Protein AF-A0A093UL52-F1 (afdb_monomer_lite)

Structure (mmCIF, N/CA/C/O backbone):
data_AF-A0A093UL52-F1
#
_entry.id   AF-A0A093UL52-F1
#
loop_
_atom_site.group_PDB
_atom_site.id
_atom_site.type_symbol
_atom_site.label_atom_id
_atom_site.la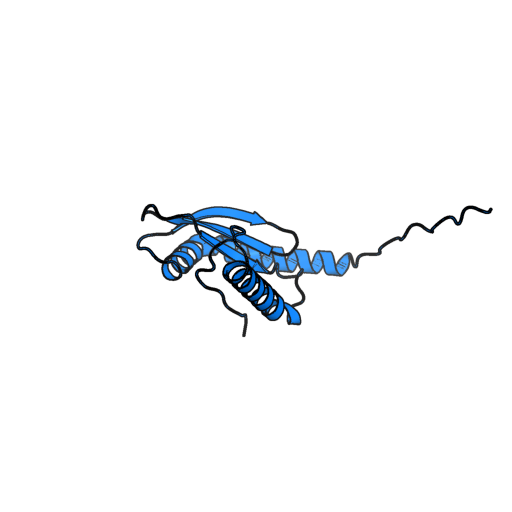bel_alt_id
_atom_site.label_comp_id
_atom_site.label_asym_id
_atom_site.label_entity_id
_atom_site.label_seq_id
_atom_site.pdbx_PDB_ins_code
_atom_site.Cartn_x
_atom_site.Cartn_y
_atom_site.Cartn_z
_atom_site.occupancy
_atom_site.B_iso_or_equiv
_atom_site.auth_seq_id
_atom_site.auth_comp_id
_atom_site.auth_asym_id
_atom_site.auth_atom_id
_atom_site.pdbx_PDB_model_num
ATOM 1 N N . MET A 1 1 ? 43.051 -23.583 21.178 1.00 48.03 1 MET A N 1
ATOM 2 C CA . MET A 1 1 ? 41.970 -23.791 20.191 1.00 48.03 1 MET A CA 1
ATOM 3 C C . MET A 1 1 ? 42.095 -22.709 19.131 1.00 48.03 1 MET A C 1
ATOM 5 O O . MET A 1 1 ? 42.223 -21.552 19.509 1.00 48.03 1 MET A O 1
ATOM 9 N N . ALA A 1 2 ? 42.160 -23.066 17.847 1.00 56.59 2 ALA A N 1
ATOM 10 C CA . ALA A 1 2 ? 42.297 -22.084 16.772 1.00 56.59 2 ALA A CA 1
ATOM 11 C C . ALA A 1 2 ? 40.951 -21.386 16.530 1.00 56.59 2 ALA A C 1
ATOM 13 O O . ALA A 1 2 ? 39.928 -22.044 16.350 1.00 56.59 2 ALA A O 1
ATOM 14 N N . GLN A 1 3 ? 40.957 -20.056 16.562 1.00 56.75 3 GLN A N 1
ATOM 15 C CA . GLN A 1 3 ? 39.783 -19.220 16.341 1.00 56.75 3 GLN A CA 1
ATOM 16 C C . GLN A 1 3 ? 39.401 -19.310 14.855 1.00 56.75 3 GLN A C 1
ATOM 18 O O . GLN A 1 3 ? 40.139 -18.836 13.991 1.00 56.75 3 GLN A O 1
ATOM 23 N N . GLN A 1 4 ? 38.281 -19.969 14.540 1.00 61.84 4 GLN A N 1
ATOM 24 C CA . GLN A 1 4 ? 37.741 -19.995 13.180 1.00 61.84 4 GLN A CA 1
ATOM 25 C C . GLN A 1 4 ? 37.358 -18.568 12.778 1.00 61.84 4 GLN A C 1
ATOM 27 O O . GLN A 1 4 ? 36.406 -17.990 13.299 1.00 61.84 4 GLN A O 1
ATOM 32 N N . LYS A 1 5 ? 38.127 -17.989 11.854 1.00 66.69 5 LYS A N 1
ATOM 33 C CA . LYS A 1 5 ? 37.812 -16.710 11.221 1.00 66.69 5 LYS A CA 1
ATOM 34 C C . LYS A 1 5 ? 36.653 -16.950 10.258 1.00 66.69 5 LYS A C 1
ATOM 36 O O . LYS A 1 5 ? 36.857 -17.491 9.175 1.00 66.69 5 LYS A O 1
ATOM 41 N N . THR A 1 6 ? 35.441 -16.590 10.664 1.00 66.50 6 THR A N 1
ATOM 42 C CA . THR A 1 6 ? 34.293 -16.565 9.757 1.00 66.50 6 THR A CA 1
ATOM 43 C C . THR A 1 6 ? 34.610 -15.597 8.617 1.00 66.50 6 THR A C 1
ATOM 45 O O . THR A 1 6 ? 34.999 -14.447 8.836 1.00 66.50 6 THR A O 1
ATOM 48 N N . SER A 1 7 ? 34.530 -16.074 7.375 1.00 69.81 7 SER A N 1
ATOM 49 C CA . SER A 1 7 ? 34.643 -15.202 6.208 1.00 69.81 7 SER A CA 1
ATOM 50 C C . SER A 1 7 ? 33.515 -14.174 6.252 1.00 69.81 7 SER A C 1
ATOM 52 O O . SER A 1 7 ? 32.369 -14.535 6.523 1.00 69.81 7 SER A O 1
ATOM 54 N N . SER A 1 8 ? 33.822 -12.908 5.964 1.00 70.62 8 SER A N 1
ATOM 55 C CA . SER A 1 8 ? 32.797 -11.887 5.732 1.00 70.62 8 SER A CA 1
ATOM 56 C C . SER A 1 8 ? 31.847 -12.391 4.643 1.00 70.62 8 SER A C 1
ATOM 58 O O . SER A 1 8 ? 32.275 -12.641 3.516 1.00 70.62 8 SER A O 1
ATOM 60 N N . LEU A 1 9 ? 30.572 -12.579 4.991 1.00 67.06 9 LEU A N 1
ATOM 61 C CA . LEU A 1 9 ? 29.515 -12.819 4.016 1.00 67.06 9 LEU A CA 1
ATOM 62 C C . LEU A 1 9 ? 29.357 -11.541 3.188 1.00 67.06 9 LEU A C 1
ATOM 64 O O . LEU A 1 9 ? 28.680 -10.601 3.604 1.00 67.06 9 LEU A O 1
ATOM 68 N N . LYS A 1 10 ? 30.010 -11.486 2.025 1.00 70.31 10 LYS A N 1
ATOM 69 C CA . LYS A 1 10 ? 29.660 -10.514 0.992 1.00 70.31 10 LYS A CA 1
ATOM 70 C C . LYS A 1 10 ? 28.355 -10.978 0.361 1.00 70.31 10 LYS A C 1
ATOM 72 O O . LYS A 1 10 ? 28.337 -11.961 -0.373 1.00 70.31 10 LYS A O 1
ATOM 77 N N . THR A 1 11 ? 27.271 -10.286 0.687 1.00 67.12 11 THR A N 1
ATOM 78 C CA . THR A 1 11 ? 26.020 -10.423 -0.059 1.00 67.12 11 THR A CA 1
ATOM 79 C C . THR A 1 11 ? 26.166 -9.573 -1.311 1.00 67.12 11 THR A C 1
ATOM 81 O O . THR A 1 11 ? 26.404 -8.372 -1.206 1.00 67.12 11 THR A O 1
ATOM 84 N N . TYR A 1 12 ? 26.101 -10.206 -2.478 1.00 75.31 12 TYR A N 1
ATOM 85 C CA . TYR A 1 12 ? 26.050 -9.506 -3.755 1.00 75.31 12 TYR A CA 1
ATOM 86 C C . TYR A 1 12 ? 24.581 -9.283 -4.078 1.00 75.31 12 TYR A C 1
ATOM 88 O O . TYR A 1 12 ? 23.838 -10.247 -4.261 1.00 75.31 12 TYR A O 1
ATOM 96 N N . PHE A 1 13 ? 24.161 -8.023 -4.064 1.00 78.94 13 PHE A N 1
ATOM 97 C CA . PHE A 1 13 ? 22.853 -7.651 -4.574 1.00 78.94 13 PHE A CA 1
ATOM 98 C C . PHE A 1 13 ? 22.919 -7.593 -6.095 1.00 78.94 13 PHE A C 1
ATOM 100 O O . PHE A 1 13 ? 23.954 -7.253 -6.671 1.00 78.94 13 PHE A O 1
ATOM 107 N N . ASP A 1 14 ? 21.813 -7.949 -6.736 1.00 88.62 14 ASP A N 1
ATOM 108 C CA . ASP A 1 14 ? 21.639 -7.667 -8.151 1.00 88.62 14 ASP A CA 1
ATOM 109 C C . ASP A 1 14 ? 21.304 -6.178 -8.294 1.00 88.62 14 ASP A C 1
ATOM 111 O O . ASP A 1 14 ? 20.147 -5.771 -8.210 1.00 88.62 14 ASP A O 1
ATOM 115 N N . GLU A 1 15 ? 22.343 -5.352 -8.424 1.00 89.94 15 GLU A N 1
ATOM 116 C CA . GLU A 1 15 ? 22.212 -3.893 -8.531 1.00 89.94 15 GLU A CA 1
ATOM 117 C C . GLU A 1 15 ? 21.419 -3.476 -9.781 1.00 89.94 15 GLU A C 1
ATOM 119 O O . GLU A 1 15 ? 20.751 -2.438 -9.778 1.00 89.94 15 GLU A O 1
ATOM 124 N N . ILE A 1 16 ? 21.466 -4.288 -10.847 1.00 91.88 16 ILE A N 1
ATOM 125 C CA . ILE A 1 16 ? 20.692 -4.042 -12.066 1.00 91.88 16 ILE A CA 1
ATOM 126 C C . ILE A 1 16 ? 19.214 -4.239 -11.757 1.00 91.88 16 ILE A C 1
ATOM 128 O O . ILE A 1 16 ? 18.408 -3.365 -12.077 1.00 91.88 16 ILE A O 1
ATOM 132 N N . GLU A 1 17 ? 18.856 -5.346 -11.106 1.00 90.44 17 GLU A N 1
ATOM 133 C CA . GLU A 1 17 ? 17.458 -5.582 -10.767 1.00 90.44 17 GLU A CA 1
ATOM 134 C C . GLU A 1 17 ? 16.931 -4.616 -9.700 1.00 90.44 17 GLU A C 1
ATOM 136 O O . GLU A 1 17 ? 15.794 -4.154 -9.776 1.00 90.44 17 GLU A O 1
ATOM 141 N N . GLU A 1 18 ? 17.763 -4.216 -8.741 1.00 90.00 18 GLU A N 1
ATOM 142 C CA . GLU A 1 18 ? 17.386 -3.167 -7.793 1.00 90.00 18 GLU A CA 1
ATOM 143 C C . GLU A 1 18 ? 17.080 -1.842 -8.509 1.00 90.00 18 GLU A C 1
ATOM 145 O O . GLU A 1 18 ? 16.063 -1.204 -8.221 1.00 90.00 18 GLU A O 1
ATOM 150 N N . THR A 1 19 ? 17.914 -1.461 -9.481 1.00 94.31 19 THR A N 1
ATOM 151 C CA . THR A 1 19 ? 17.714 -0.243 -10.280 1.00 94.31 19 THR A CA 1
ATOM 152 C C . THR A 1 19 ? 16.432 -0.322 -11.109 1.00 94.31 19 THR A C 1
ATOM 154 O O . THR A 1 19 ? 15.631 0.616 -11.090 1.00 94.31 19 THR A O 1
ATOM 157 N N . ASN A 1 20 ? 16.195 -1.449 -11.787 1.00 93.75 20 ASN A N 1
ATOM 158 C CA . ASN A 1 20 ? 14.971 -1.677 -12.558 1.00 93.75 20 ASN A CA 1
ATOM 159 C C . ASN A 1 20 ? 13.725 -1.585 -11.668 1.00 93.75 20 ASN A C 1
ATOM 161 O O . ASN A 1 20 ? 12.745 -0.924 -12.028 1.00 93.75 20 ASN A O 1
ATOM 165 N N . GLY A 1 21 ? 13.774 -2.209 -10.489 1.00 93.44 21 GLY A N 1
ATOM 166 C CA . GLY A 1 21 ? 12.685 -2.180 -9.522 1.00 93.44 21 GLY A CA 1
ATOM 167 C C . GLY A 1 21 ? 12.388 -0.768 -9.015 1.00 93.44 21 GLY A C 1
ATOM 168 O O . GLY A 1 21 ? 11.223 -0.364 -8.918 1.00 93.44 21 GLY A O 1
ATOM 169 N N . ASP A 1 22 ? 13.428 0.026 -8.752 1.00 94.25 22 ASP A N 1
ATOM 170 C CA . ASP A 1 22 ? 13.270 1.418 -8.336 1.00 94.25 22 ASP A CA 1
ATOM 171 C C . ASP A 1 22 ? 12.680 2.290 -9.454 1.00 94.25 22 ASP A C 1
ATOM 173 O O . ASP A 1 22 ? 11.895 3.200 -9.168 1.00 94.25 22 ASP A O 1
ATOM 177 N N . ASP A 1 23 ? 12.993 2.015 -10.718 1.00 96.31 23 ASP A N 1
ATOM 178 C CA . ASP A 1 23 ? 12.432 2.739 -11.859 1.00 96.31 23 ASP A CA 1
ATOM 179 C C . ASP A 1 23 ? 10.965 2.359 -12.131 1.00 96.31 23 ASP A C 1
ATOM 181 O O . ASP A 1 23 ? 10.136 3.259 -12.319 1.00 96.31 23 ASP A O 1
ATOM 185 N N . GLU A 1 24 ? 10.594 1.072 -12.032 1.00 95.19 24 GLU A N 1
ATOM 186 C CA . GLU A 1 24 ? 9.185 0.630 -12.035 1.00 95.19 24 GLU A CA 1
ATOM 187 C C . GLU A 1 24 ? 8.409 1.336 -10.916 1.00 95.19 24 GLU A C 1
ATOM 189 O O . GLU A 1 24 ? 7.334 1.908 -11.130 1.00 95.19 24 GLU A O 1
ATOM 194 N N . CYS A 1 25 ? 8.986 1.344 -9.714 1.00 94.62 25 CYS A N 1
ATOM 195 C CA . CYS A 1 25 ? 8.417 1.996 -8.551 1.00 94.62 25 CYS A CA 1
ATOM 196 C C . CYS A 1 25 ? 8.193 3.498 -8.784 1.00 94.62 25 CYS A C 1
ATOM 198 O O . CYS A 1 25 ? 7.113 4.009 -8.479 1.00 94.62 25 CYS A O 1
ATOM 200 N N . LYS A 1 26 ? 9.194 4.230 -9.292 1.00 95.94 26 LYS A N 1
ATOM 201 C CA . LYS A 1 26 ? 9.078 5.674 -9.570 1.00 95.94 26 LYS A CA 1
ATOM 202 C C . LYS A 1 26 ? 7.985 5.951 -10.600 1.00 95.94 26 LYS A C 1
ATOM 204 O O . LYS A 1 26 ? 7.159 6.836 -10.381 1.00 95.94 26 LYS A O 1
ATOM 209 N N . ALA A 1 27 ? 7.950 5.182 -11.689 1.00 96.19 27 ALA A N 1
ATOM 210 C CA . ALA A 1 27 ? 6.944 5.337 -12.735 1.00 96.19 27 ALA A CA 1
ATOM 211 C C . ALA A 1 27 ? 5.522 5.113 -12.197 1.00 96.19 27 ALA A C 1
ATOM 213 O O . ALA A 1 27 ? 4.611 5.880 -12.513 1.00 96.19 27 ALA A O 1
ATOM 214 N N . TRP A 1 28 ? 5.335 4.097 -11.351 1.00 95.06 28 TRP A N 1
ATOM 215 C CA . TRP A 1 28 ? 4.054 3.837 -10.700 1.00 95.06 28 TRP A CA 1
ATOM 216 C C . TRP A 1 28 ? 3.672 4.939 -9.705 1.00 95.06 28 TRP A C 1
ATOM 218 O O . TRP A 1 28 ? 2.530 5.403 -9.720 1.00 95.06 28 TRP A O 1
ATOM 228 N N . LEU A 1 29 ? 4.625 5.405 -8.884 1.00 95.75 29 LEU A N 1
ATOM 229 C CA . LEU A 1 29 ? 4.392 6.486 -7.926 1.00 95.75 29 LEU A CA 1
ATOM 230 C C . LEU A 1 29 ? 3.918 7.754 -8.636 1.00 95.75 29 LEU A C 1
ATOM 232 O O . LEU A 1 29 ? 2.888 8.295 -8.249 1.00 95.75 29 LEU A O 1
ATOM 236 N N . ASN A 1 30 ? 4.595 8.183 -9.702 1.00 96.06 30 ASN A N 1
ATOM 237 C CA . ASN A 1 30 ? 4.198 9.380 -10.449 1.00 96.06 30 ASN A CA 1
ATOM 238 C C . ASN A 1 30 ? 2.717 9.333 -10.859 1.00 96.06 30 ASN A C 1
ATOM 240 O O . ASN A 1 30 ? 1.983 10.279 -10.594 1.00 96.06 30 ASN A O 1
ATOM 244 N N . ARG A 1 31 ? 2.247 8.190 -11.377 1.00 95.69 31 ARG A N 1
ATOM 245 C CA . ARG A 1 31 ? 0.838 8.013 -11.763 1.00 95.69 31 ARG A CA 1
ATOM 246 C C . ARG A 1 31 ? -0.112 8.125 -10.574 1.00 95.69 31 ARG A C 1
ATOM 248 O O . ARG A 1 31 ? -1.104 8.835 -10.652 1.00 95.69 31 ARG A O 1
ATOM 255 N N . ILE A 1 32 ? 0.162 7.435 -9.466 1.00 95.00 32 ILE A N 1
ATOM 256 C CA . ILE A 1 32 ? -0.763 7.456 -8.321 1.00 95.00 32 ILE A CA 1
ATOM 257 C C . ILE A 1 32 ? -0.747 8.800 -7.576 1.00 95.00 32 ILE A C 1
ATOM 259 O O . ILE A 1 32 ? -1.744 9.181 -6.965 1.00 95.00 32 ILE A O 1
ATOM 263 N N . PHE A 1 33 ? 0.363 9.541 -7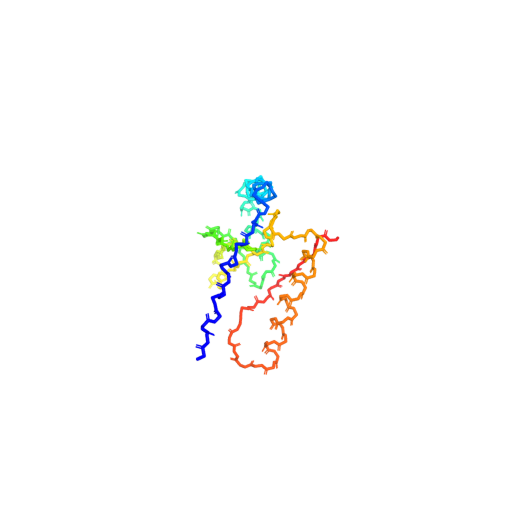.641 1.00 95.94 33 PHE A N 1
ATOM 264 C CA . PHE A 1 33 ? 0.465 10.889 -7.088 1.00 95.94 33 PHE A CA 1
ATOM 265 C C . PHE A 1 33 ? -0.452 11.883 -7.820 1.00 95.94 33 PHE A C 1
ATOM 267 O O . PHE A 1 33 ? -1.001 12.769 -7.158 1.00 95.94 33 PHE A O 1
ATOM 274 N N . ASP A 1 34 ? -0.674 11.697 -9.124 1.00 96.38 34 ASP A N 1
ATOM 275 C CA . ASP A 1 34 ? -1.640 12.478 -9.908 1.00 96.38 34 ASP A CA 1
ATOM 276 C C . ASP A 1 34 ? -3.096 12.113 -9.561 1.00 96.38 34 ASP A C 1
ATOM 278 O O . ASP A 1 34 ? -3.989 12.954 -9.623 1.00 96.38 34 ASP A O 1
ATOM 282 N N . LEU A 1 35 ? -3.332 10.884 -9.087 1.00 95.62 35 LEU A N 1
ATOM 283 C CA . LEU A 1 35 ? -4.657 10.356 -8.741 1.00 95.62 35 LEU A CA 1
ATOM 284 C C . LEU A 1 35 ? -5.051 10.564 -7.268 1.00 95.62 35 LEU A C 1
ATOM 286 O O . LEU A 1 35 ? -6.010 9.961 -6.795 1.00 95.62 35 LEU A O 1
ATOM 290 N N . LYS A 1 36 ? -4.350 11.404 -6.493 1.00 94.62 36 LYS A N 1
ATOM 291 C CA . LYS A 1 36 ? -4.603 11.552 -5.040 1.00 94.62 36 LYS A CA 1
ATOM 292 C C . LYS A 1 36 ? -6.037 11.918 -4.672 1.00 94.62 36 LYS A C 1
ATOM 294 O O . LYS A 1 36 ? -6.515 11.467 -3.636 1.00 94.62 36 LYS A O 1
ATOM 299 N N . VAL A 1 37 ? -6.688 12.770 -5.462 1.00 93.31 37 VAL A N 1
ATOM 300 C CA . VAL A 1 37 ? -8.073 13.197 -5.200 1.00 93.31 37 VAL A CA 1
ATOM 301 C C . VAL A 1 37 ? -9.028 12.029 -5.427 1.00 93.31 37 VAL A C 1
ATOM 303 O O . VAL A 1 37 ? -9.870 11.741 -4.582 1.00 93.31 37 VAL A O 1
ATOM 306 N N . GLU A 1 38 ? -8.842 11.300 -6.525 1.00 95.50 38 GLU A N 1
ATOM 307 C CA . GLU A 1 38 ? -9.603 10.083 -6.815 1.00 95.50 38 GLU A CA 1
ATOM 308 C C . GLU A 1 38 ? -9.361 9.009 -5.753 1.00 95.50 38 GLU A C 1
ATOM 310 O O . GLU A 1 38 ? -10.302 8.366 -5.297 1.00 95.50 38 GLU A O 1
ATOM 315 N N . LEU A 1 39 ? -8.117 8.871 -5.293 1.00 95.75 39 LEU A N 1
ATOM 316 C CA . LEU A 1 39 ? -7.743 7.960 -4.221 1.00 95.75 39 LEU A CA 1
ATOM 317 C C . LEU A 1 39 ? -8.418 8.343 -2.898 1.00 95.75 39 LEU A C 1
ATOM 319 O O . LEU A 1 39 ? -8.902 7.466 -2.191 1.00 95.75 39 LEU A O 1
ATOM 323 N N . ALA A 1 40 ? -8.504 9.636 -2.580 1.00 95.62 40 ALA A N 1
ATOM 324 C CA . ALA A 1 40 ? -9.199 10.117 -1.390 1.00 95.62 40 ALA A CA 1
ATOM 325 C C . ALA A 1 40 ? -10.697 9.776 -1.435 1.00 95.62 40 ALA A C 1
ATOM 327 O O . ALA A 1 40 ? -11.236 9.256 -0.457 1.00 95.62 40 ALA A O 1
ATOM 328 N N . ASN A 1 41 ? -11.340 9.992 -2.588 1.00 94.44 41 ASN A N 1
ATOM 329 C CA . ASN A 1 41 ? -12.736 9.617 -2.817 1.00 94.44 41 ASN A CA 1
ATOM 330 C C . ASN A 1 41 ? -12.922 8.101 -2.713 1.00 94.44 41 ASN A C 1
ATOM 332 O O . ASN A 1 41 ? -13.817 7.632 -2.016 1.00 94.44 41 ASN A O 1
ATOM 336 N N . PHE A 1 42 ? -12.042 7.323 -3.344 1.00 95.38 42 PHE A N 1
ATOM 337 C CA . PHE A 1 42 ? -12.067 5.868 -3.265 1.00 95.38 42 PHE A CA 1
ATOM 338 C C . PHE A 1 42 ? -11.985 5.387 -1.814 1.00 95.38 42 PHE A C 1
ATOM 340 O O . PHE A 1 42 ? -12.820 4.592 -1.389 1.00 95.38 42 PHE A O 1
ATOM 347 N N . VAL A 1 43 ? -11.037 5.899 -1.024 1.00 96.25 43 VAL A N 1
ATOM 348 C CA . VAL A 1 43 ? -10.904 5.525 0.392 1.00 96.25 43 VAL A CA 1
ATOM 349 C C . VAL A 1 43 ? -12.142 5.936 1.193 1.00 96.25 43 VAL A C 1
ATOM 351 O O . VAL A 1 43 ? -12.607 5.134 2.002 1.00 96.25 43 VAL A O 1
ATOM 354 N N . ALA A 1 44 ? -12.718 7.117 0.935 1.00 94.94 44 ALA A N 1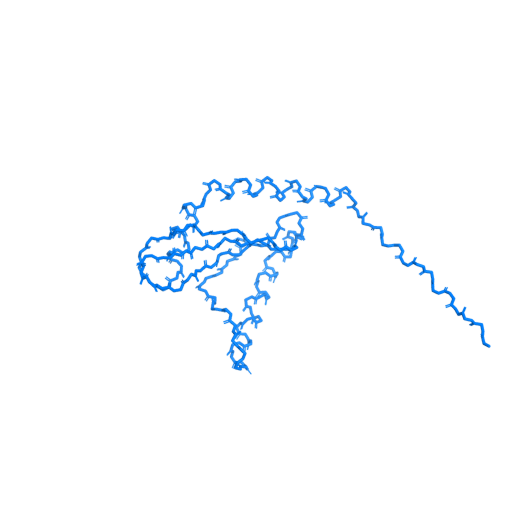
ATOM 355 C CA . ALA A 1 44 ? -13.961 7.555 1.572 1.00 94.94 44 ALA A CA 1
ATOM 356 C C . ALA A 1 44 ? -15.106 6.552 1.334 1.00 94.94 44 ALA A C 1
ATOM 358 O O . ALA A 1 44 ? -15.756 6.141 2.287 1.00 94.94 44 ALA A O 1
ATOM 359 N N . THR A 1 45 ? -15.279 6.051 0.101 1.00 94.38 45 THR A N 1
ATOM 360 C CA . THR A 1 45 ? -16.335 5.059 -0.212 1.00 94.38 45 THR A CA 1
ATOM 361 C C . THR A 1 45 ? -16.157 3.695 0.460 1.00 94.38 45 THR A C 1
ATOM 363 O O . THR A 1 45 ? -17.088 2.893 0.484 1.00 94.38 45 THR A O 1
ATOM 366 N N . ARG A 1 46 ? -14.954 3.386 0.958 1.00 94.44 46 ARG A N 1
ATOM 367 C CA . ARG A 1 46 ? -14.615 2.073 1.527 1.00 94.44 46 ARG A CA 1
ATOM 368 C C . ARG A 1 46 ? -14.641 2.045 3.049 1.00 94.44 46 ARG A C 1
ATOM 370 O O . ARG A 1 46 ? -14.571 0.957 3.617 1.00 94.44 46 ARG A O 1
ATOM 377 N N . ARG A 1 47 ? -14.697 3.201 3.710 1.00 93.00 47 ARG A N 1
ATOM 378 C CA . ARG A 1 47 ? -14.795 3.300 5.171 1.00 93.00 47 ARG A CA 1
ATOM 379 C C . ARG A 1 47 ? -16.238 3.541 5.611 1.00 93.00 47 ARG A C 1
ATOM 381 O O . ARG A 1 47 ? -17.073 3.977 4.833 1.00 93.00 47 ARG A O 1
ATOM 388 N N . GLU A 1 48 ? -16.512 3.265 6.881 1.00 89.12 48 GLU A N 1
ATOM 389 C CA . GLU A 1 48 ? -17.757 3.691 7.529 1.00 89.12 48 GLU A CA 1
ATOM 390 C C . GLU A 1 48 ? -17.681 5.193 7.815 1.00 89.12 48 GLU A C 1
ATOM 392 O O . GLU A 1 48 ? -16.717 5.638 8.442 1.00 89.12 48 GLU A O 1
ATOM 397 N N . GLY A 1 49 ? -18.687 5.952 7.391 1.00 86.62 49 GLY A N 1
ATOM 398 C CA . GLY A 1 49 ? -18.736 7.405 7.539 1.00 86.62 49 GLY A CA 1
ATOM 399 C C . GLY A 1 49 ? -19.277 8.072 6.280 1.00 86.62 49 GLY A C 1
ATOM 400 O O . GLY A 1 49 ? -19.498 7.414 5.264 1.00 86.62 49 GLY A O 1
ATOM 401 N N . GLU A 1 50 ? -19.496 9.376 6.362 1.00 83.12 50 GLU A N 1
ATOM 402 C CA . GLU A 1 50 ? -19.855 10.207 5.213 1.00 83.12 50 GLU A CA 1
ATOM 403 C C . GLU A 1 50 ? -18.702 11.167 4.901 1.00 83.12 50 GLU A C 1
ATOM 405 O O . GLU A 1 50 ? -17.697 11.200 5.608 1.00 83.12 50 GLU A O 1
ATOM 410 N N . GLY A 1 51 ? -18.828 11.944 3.829 1.00 84.19 51 GLY A N 1
ATOM 411 C CA . GLY A 1 51 ? -17.941 13.079 3.615 1.00 84.19 51 GLY A CA 1
ATOM 412 C C . GLY A 1 51 ? -16.731 12.847 2.706 1.00 84.19 51 GLY A C 1
ATOM 413 O O . GLY A 1 51 ? -16.556 11.796 2.083 1.00 84.19 51 GLY A O 1
ATOM 414 N N . SER A 1 52 ? -15.941 13.906 2.544 1.00 89.69 52 SER A N 1
ATOM 415 C CA . SER A 1 52 ? -14.889 14.015 1.536 1.00 89.69 52 SER A CA 1
ATOM 416 C C . SER A 1 52 ? -13.498 13.747 2.112 1.00 89.69 52 SER A C 1
ATOM 418 O O . SER A 1 52 ? -13.099 14.269 3.154 1.00 89.69 52 SER A O 1
ATOM 420 N N . GLY A 1 53 ? -12.731 12.911 1.410 1.00 93.19 53 GLY A N 1
ATOM 421 C CA . GLY A 1 53 ? -11.352 12.618 1.780 1.00 93.19 53 GLY A CA 1
ATOM 422 C C . GLY A 1 53 ? -10.404 13.751 1.384 1.00 93.19 53 GLY A C 1
ATOM 423 O O . GLY A 1 53 ? -10.421 14.227 0.249 1.00 93.19 53 GLY A O 1
ATOM 424 N N . LYS A 1 54 ? -9.497 14.128 2.286 1.00 94.62 54 LYS A N 1
ATOM 425 C CA . LYS A 1 54 ? -8.393 15.058 2.020 1.00 94.62 54 LYS A CA 1
ATOM 426 C C . LYS A 1 54 ? -7.055 14.351 2.173 1.00 94.62 54 LYS A C 1
ATOM 428 O O . LYS A 1 54 ? -6.795 13.706 3.183 1.00 94.62 54 LYS A O 1
ATOM 433 N N . TYR A 1 55 ? -6.175 14.507 1.186 1.00 96.62 55 TYR A N 1
ATOM 434 C CA . TYR A 1 55 ? -4.811 13.982 1.258 1.00 96.62 55 TYR A CA 1
ATOM 435 C C . TYR A 1 55 ? -4.014 14.651 2.386 1.00 96.62 55 TYR A C 1
ATOM 437 O O . TYR A 1 55 ? -3.908 15.877 2.437 1.00 96.62 55 TYR A O 1
ATOM 445 N N . ILE A 1 56 ? -3.420 13.829 3.254 1.00 97.44 56 ILE A N 1
ATOM 446 C CA . ILE A 1 56 ? -2.602 14.266 4.391 1.00 97.44 56 ILE A CA 1
ATOM 447 C C . ILE A 1 56 ? -1.124 13.984 4.157 1.00 97.44 56 ILE A C 1
ATOM 449 O O . ILE A 1 56 ? -0.280 14.828 4.452 1.00 97.44 56 ILE A O 1
ATOM 453 N N . GLY A 1 57 ? -0.780 12.808 3.635 1.00 96.56 57 GLY A N 1
ATOM 454 C CA . GLY A 1 57 ? 0.625 12.453 3.505 1.00 96.56 57 GLY A CA 1
ATOM 455 C C . GLY A 1 57 ? 0.890 11.114 2.844 1.00 96.56 57 GLY A C 1
ATOM 456 O O . GLY A 1 57 ? -0.010 10.307 2.616 1.00 96.56 57 GLY A O 1
ATOM 457 N N . PHE A 1 58 ? 2.168 10.899 2.561 1.00 97.31 58 PHE A N 1
ATOM 458 C CA . PHE A 1 58 ? 2.699 9.696 1.943 1.00 97.31 58 PHE A CA 1
ATOM 459 C C . PHE A 1 58 ? 3.681 9.023 2.899 1.00 97.31 58 PHE A C 1
ATOM 461 O O . PHE A 1 58 ? 4.515 9.685 3.516 1.00 97.31 58 PHE A O 1
ATOM 468 N N . LEU A 1 59 ? 3.579 7.704 3.009 1.00 96.25 59 LEU A N 1
ATOM 469 C CA . LEU A 1 59 ? 4.432 6.863 3.834 1.00 96.25 59 LEU A CA 1
ATOM 470 C C . LEU A 1 59 ? 5.138 5.859 2.923 1.00 96.25 59 LEU A C 1
ATOM 472 O O . LEU A 1 59 ? 4.489 5.104 2.197 1.00 96.25 59 LEU A O 1
ATOM 476 N N . LYS A 1 60 ? 6.470 5.836 2.977 1.00 93.88 60 LYS A N 1
ATOM 477 C CA . LYS A 1 60 ? 7.307 4.910 2.210 1.00 93.88 60 LYS A CA 1
ATOM 478 C C . LYS A 1 60 ? 8.021 3.951 3.149 1.00 93.88 60 LYS A C 1
ATOM 480 O O . LYS A 1 60 ? 8.841 4.375 3.956 1.00 93.88 60 LYS A O 1
ATOM 485 N N . GLY A 1 61 ? 7.714 2.665 3.015 1.00 91.56 61 GLY A N 1
ATOM 486 C CA . GLY A 1 61 ? 8.492 1.577 3.599 1.00 91.56 61 GLY A CA 1
ATOM 487 C C . GLY A 1 61 ? 9.343 0.867 2.547 1.00 91.56 61 GLY A C 1
ATOM 488 O O . GLY A 1 61 ? 9.327 1.224 1.368 1.00 91.56 61 GLY A O 1
ATOM 489 N N . SER A 1 62 ? 10.054 -0.180 2.968 1.00 89.25 62 SER A N 1
ATOM 490 C CA . SER A 1 62 ? 10.906 -0.972 2.069 1.00 89.25 62 SER A CA 1
ATOM 491 C C . SER A 1 62 ? 10.101 -1.724 1.005 1.00 89.25 62 SER A C 1
ATOM 493 O O . SER A 1 62 ? 10.492 -1.751 -0.155 1.00 89.25 62 SER A O 1
ATOM 495 N N . PHE A 1 63 ? 8.948 -2.285 1.389 1.00 90.81 63 PHE A N 1
ATOM 496 C CA . PHE A 1 63 ? 8.126 -3.146 0.524 1.00 90.81 63 PHE A CA 1
ATOM 497 C C . PHE A 1 63 ? 6.695 -2.650 0.326 1.00 90.81 63 PHE A C 1
ATOM 499 O O . PHE A 1 63 ? 5.919 -3.318 -0.347 1.00 90.81 63 PHE A O 1
ATOM 506 N N . ASN A 1 64 ? 6.319 -1.520 0.929 1.00 93.69 64 ASN A N 1
ATOM 507 C CA . ASN A 1 64 ? 4.960 -0.994 0.847 1.00 93.69 64 ASN A CA 1
ATOM 508 C C . ASN A 1 64 ? 4.958 0.536 0.792 1.00 93.69 64 ASN A C 1
ATOM 510 O O . ASN A 1 64 ? 5.811 1.192 1.396 1.00 93.69 64 ASN A O 1
ATOM 514 N N . PHE A 1 65 ? 3.933 1.083 0.147 1.00 94.38 65 PHE A N 1
ATOM 515 C CA . PHE A 1 65 ? 3.569 2.494 0.190 1.00 94.38 65 PHE A CA 1
ATOM 516 C C . PHE A 1 65 ? 2.250 2.683 0.901 1.00 94.38 65 PHE A C 1
ATOM 518 O O . PHE A 1 65 ? 1.408 1.785 0.905 1.00 94.38 65 PHE A O 1
ATOM 525 N N . SER A 1 66 ? 2.038 3.856 1.484 1.00 97.06 66 SER A N 1
ATOM 526 C CA . SER A 1 66 ? 0.715 4.233 1.960 1.00 97.06 66 SER A CA 1
ATOM 527 C C . SER A 1 66 ? 0.414 5.704 1.727 1.00 97.06 66 SER A C 1
ATOM 529 O O . SER A 1 66 ? 1.293 6.556 1.837 1.00 97.06 66 SER A O 1
ATOM 531 N N . PHE A 1 67 ? -0.848 5.988 1.431 1.00 97.75 67 PHE A N 1
ATOM 532 C CA . PHE A 1 67 ? -1.394 7.337 1.342 1.00 97.75 67 PHE A CA 1
ATOM 533 C C . PHE A 1 67 ? -2.370 7.515 2.498 1.00 97.75 67 PHE A C 1
ATOM 535 O O . PHE A 1 67 ? -3.262 6.687 2.682 1.00 97.75 67 PHE A O 1
ATOM 542 N N . ARG A 1 68 ? -2.161 8.562 3.297 1.00 97.75 68 ARG A N 1
ATOM 543 C CA . ARG A 1 68 ? -2.994 8.913 4.448 1.00 97.75 68 ARG A CA 1
ATOM 544 C C . ARG A 1 68 ? -3.995 9.987 4.052 1.00 97.75 68 ARG A C 1
ATOM 546 O O . ARG A 1 68 ? -3.607 10.988 3.443 1.00 97.75 68 ARG A O 1
ATOM 553 N N . PHE A 1 69 ? -5.240 9.794 4.465 1.00 97.44 69 PHE A N 1
ATOM 554 C CA . PHE A 1 69 ? -6.348 10.708 4.228 1.00 97.44 69 PHE A CA 1
ATOM 555 C C . PHE A 1 69 ? -7.080 11.021 5.530 1.00 97.44 69 PHE A C 1
ATOM 557 O O . PHE A 1 69 ? -7.267 10.125 6.353 1.00 97.44 69 PHE A O 1
ATOM 564 N N . SER A 1 70 ? -7.492 12.276 5.687 1.00 96.25 70 SER A N 1
ATOM 565 C CA . SER A 1 70 ? -8.438 12.714 6.716 1.00 96.25 70 SER A CA 1
ATOM 566 C C . SER A 1 70 ? -9.813 12.930 6.097 1.00 96.25 70 SER A C 1
ATOM 568 O O . SER A 1 70 ? -9.911 13.132 4.885 1.00 96.25 70 SER A O 1
ATOM 570 N N . PHE A 1 71 ? -10.850 12.970 6.926 1.00 95.38 71 PHE A N 1
ATOM 571 C CA . PHE A 1 71 ? -12.237 13.135 6.493 1.00 95.38 71 PHE A CA 1
ATOM 572 C C . PHE A 1 71 ? -12.908 14.272 7.271 1.00 95.38 71 PHE A C 1
ATOM 574 O O . PHE A 1 71 ? -12.503 14.605 8.386 1.00 95.38 71 PHE A O 1
ATOM 581 N N . ASP A 1 72 ? -13.889 14.916 6.648 1.00 93.56 72 ASP A N 1
ATOM 582 C CA . ASP A 1 72 ? -14.673 16.021 7.216 1.00 93.56 72 ASP A CA 1
ATOM 583 C C . ASP A 1 72 ? -15.808 15.548 8.146 1.00 93.56 72 ASP A C 1
ATOM 585 O O . ASP A 1 72 ? -16.331 16.356 8.912 1.00 93.56 72 ASP A O 1
ATOM 589 N N . ASP A 1 73 ? -16.118 14.247 8.168 1.00 93.88 73 ASP A N 1
ATOM 590 C CA . ASP A 1 73 ? -17.040 13.608 9.124 1.00 93.88 73 ASP A CA 1
ATOM 591 C C . ASP A 1 73 ? -16.525 13.577 10.575 1.00 93.88 73 ASP A C 1
ATOM 593 O O . ASP A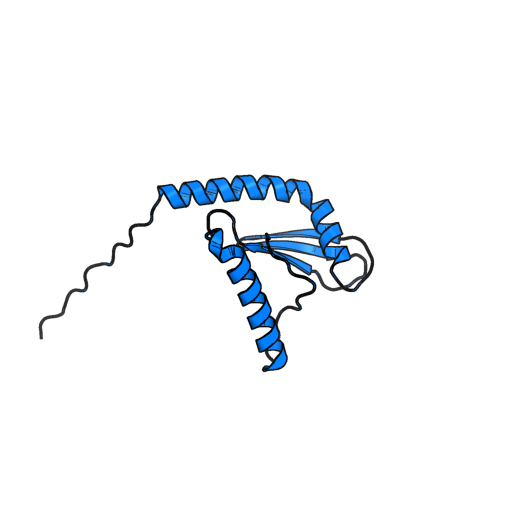 1 73 ? -17.230 13.122 11.477 1.00 93.88 73 ASP A O 1
ATOM 597 N N . GLY A 1 74 ? -15.296 14.042 10.820 1.00 89.94 74 GLY A N 1
ATOM 598 C CA . GLY A 1 74 ? -14.643 13.988 12.130 1.00 89.94 74 GLY A CA 1
ATOM 599 C C . GLY A 1 74 ? -14.214 12.576 12.547 1.00 89.94 74 GLY A C 1
ATOM 600 O O . GLY A 1 74 ? -13.777 12.379 13.684 1.00 89.94 74 GLY A O 1
ATOM 601 N N . GLY A 1 75 ? -14.332 11.598 11.647 1.00 91.69 75 GLY A N 1
ATOM 602 C CA . GLY A 1 75 ? -13.859 10.238 11.835 1.00 91.69 75 GLY A CA 1
ATOM 603 C C . GLY A 1 75 ? -12.330 10.134 11.827 1.00 91.69 75 GLY A C 1
ATOM 604 O O . GLY A 1 75 ? -11.618 11.090 11.507 1.00 91.69 75 GLY A O 1
ATOM 605 N N . PRO A 1 76 ? -11.785 8.961 12.194 1.00 93.88 76 PRO A N 1
ATOM 606 C CA . PRO A 1 76 ? -10.349 8.744 12.168 1.00 93.88 76 PRO A CA 1
ATOM 607 C C . PRO A 1 76 ? -9.812 8.764 10.735 1.00 93.88 76 PRO A C 1
ATOM 609 O O . PRO A 1 76 ? -10.464 8.298 9.797 1.00 93.88 76 PRO A O 1
ATOM 612 N N . ASP A 1 77 ? -8.570 9.221 10.594 1.00 95.75 77 ASP A N 1
ATOM 613 C CA . ASP A 1 77 ? -7.830 9.100 9.344 1.00 95.75 77 ASP A CA 1
ATOM 614 C C . ASP A 1 77 ? -7.739 7.640 8.888 1.00 95.75 77 ASP A C 1
ATOM 616 O O . ASP A 1 77 ? -7.583 6.714 9.690 1.00 95.75 77 ASP A O 1
ATOM 620 N N . ALA A 1 78 ? -7.743 7.451 7.573 1.00 96.69 78 ALA A N 1
ATOM 621 C CA . ALA A 1 78 ? -7.553 6.155 6.943 1.00 96.69 78 ALA A CA 1
ATOM 622 C C . ALA A 1 78 ? -6.297 6.168 6.074 1.00 96.69 78 ALA A C 1
ATOM 624 O O . ALA A 1 78 ? -5.898 7.195 5.515 1.00 96.69 78 ALA A O 1
ATOM 625 N N . ILE A 1 79 ? -5.680 4.997 5.945 1.00 96.75 79 ILE A N 1
ATOM 626 C CA . ILE A 1 79 ? -4.590 4.772 5.004 1.00 96.75 79 ILE A CA 1
ATOM 627 C C . ILE A 1 79 ? -5.024 3.757 3.955 1.00 96.75 79 ILE A C 1
ATOM 629 O O . ILE A 1 79 ? -5.674 2.763 4.273 1.00 96.75 79 ILE A O 1
ATOM 633 N N . ILE A 1 80 ? -4.610 3.978 2.715 1.00 96.94 80 ILE A N 1
ATOM 634 C CA . ILE A 1 80 ? -4.574 2.930 1.694 1.00 96.94 80 ILE A CA 1
ATOM 635 C C . ILE A 1 80 ? -3.129 2.526 1.466 1.00 96.94 80 ILE A C 1
ATOM 637 O O . ILE A 1 80 ? -2.248 3.386 1.391 1.00 96.94 80 ILE A O 1
ATOM 641 N N . ARG A 1 81 ? -2.887 1.217 1.397 1.00 96.44 81 ARG A N 1
ATOM 642 C CA . ARG A 1 81 ? -1.555 0.617 1.353 1.00 96.44 81 ARG A CA 1
ATOM 643 C C . ARG A 1 81 ? -1.402 -0.257 0.117 1.00 96.44 81 ARG A C 1
ATOM 645 O O . ARG A 1 81 ? -2.298 -1.030 -0.201 1.00 96.44 81 ARG A O 1
ATOM 652 N N . PHE A 1 82 ? -0.249 -0.150 -0.535 1.00 95.06 82 PHE A N 1
ATOM 653 C CA . PHE A 1 82 ? 0.089 -0.900 -1.742 1.00 95.06 82 PHE A CA 1
ATOM 654 C C . PHE A 1 82 ? 1.433 -1.612 -1.567 1.00 95.06 82 PHE A C 1
ATOM 656 O O . PHE A 1 82 ? 2.366 -0.984 -1.051 1.00 95.06 82 PHE A O 1
ATOM 663 N N . PRO A 1 83 ? 1.582 -2.867 -2.028 1.00 94.88 83 PRO A N 1
ATOM 664 C CA . PRO A 1 83 ? 2.895 -3.473 -2.221 1.00 94.88 83 PRO A CA 1
ATOM 665 C C . PRO A 1 83 ? 3.744 -2.616 -3.168 1.00 94.88 83 PRO A C 1
ATOM 667 O O . PRO A 1 83 ? 3.237 -2.126 -4.176 1.00 94.88 83 PRO A O 1
ATOM 670 N N . LYS A 1 84 ? 5.032 -2.431 -2.857 1.00 93.81 84 LYS A N 1
ATOM 671 C CA . LYS A 1 84 ? 5.970 -1.647 -3.677 1.00 93.81 84 LYS A CA 1
ATOM 672 C C . LYS A 1 84 ? 6.195 -2.365 -5.022 1.00 93.81 84 LYS A C 1
ATOM 674 O O . LYS A 1 84 ? 6.764 -3.465 -5.003 1.00 93.81 84 LYS A O 1
ATOM 679 N N . PRO A 1 85 ? 5.792 -1.775 -6.167 1.00 91.62 85 PRO A N 1
ATOM 680 C CA . PRO A 1 85 ? 6.111 -2.313 -7.490 1.00 91.62 85 PRO A CA 1
ATOM 681 C C . PRO A 1 85 ? 7.626 -2.376 -7.692 1.00 91.62 85 PRO A C 1
ATOM 683 O O . PRO A 1 85 ? 8.337 -1.593 -7.067 1.00 91.62 85 PRO A O 1
ATOM 686 N N . GLY A 1 86 ? 8.124 -3.337 -8.468 1.00 91.38 86 GLY A N 1
ATOM 687 C CA . GLY A 1 86 ? 9.562 -3.574 -8.645 1.00 91.38 86 GLY A CA 1
ATOM 688 C C . GLY A 1 86 ? 10.310 -4.179 -7.447 1.00 91.38 86 GLY A C 1
ATOM 689 O O . GLY A 1 86 ? 11.406 -4.689 -7.607 1.00 91.38 86 GLY A O 1
ATOM 690 N N . HIS A 1 87 ? 9.731 -4.181 -6.237 1.00 89.81 87 HIS A N 1
ATOM 691 C CA . HIS A 1 87 ? 10.377 -4.742 -5.029 1.00 89.81 87 HIS A CA 1
ATOM 692 C C . HIS A 1 87 ? 9.542 -5.817 -4.333 1.00 89.81 87 HIS A C 1
ATOM 694 O O . HIS A 1 87 ? 9.952 -6.390 -3.326 1.00 89.81 87 HIS A O 1
ATOM 700 N N . THR A 1 88 ? 8.353 -6.089 -4.860 1.00 87.19 88 THR A N 1
ATOM 701 C CA . THR A 1 88 ? 7.567 -7.273 -4.530 1.00 87.19 88 THR A CA 1
ATOM 702 C C . THR A 1 88 ? 7.378 -8.050 -5.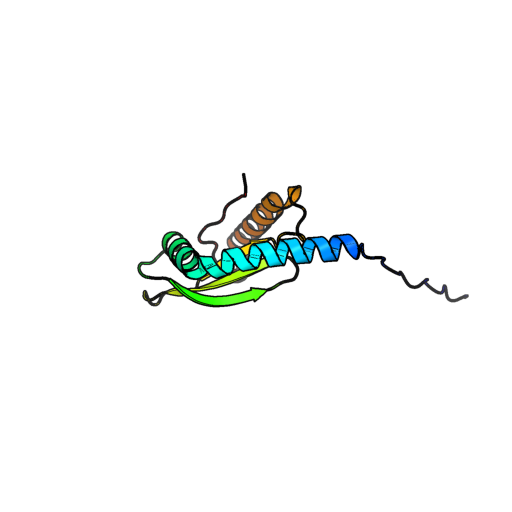817 1.00 87.19 88 THR A C 1
ATOM 704 O O . THR A 1 88 ? 6.741 -7.545 -6.750 1.00 87.19 88 THR A O 1
ATOM 707 N N . ALA A 1 89 ? 7.921 -9.267 -5.853 1.00 86.62 89 ALA A N 1
ATOM 708 C CA . ALA A 1 89 ? 7.764 -10.174 -6.978 1.00 86.62 89 ALA A CA 1
ATOM 709 C C . ALA A 1 89 ? 6.277 -10.318 -7.328 1.00 86.62 89 ALA A C 1
ATOM 711 O O . ALA A 1 89 ? 5.454 -10.632 -6.466 1.00 86.62 89 ALA A O 1
ATOM 712 N N . THR A 1 90 ? 5.940 -10.047 -8.590 1.00 86.75 90 THR A N 1
ATOM 713 C CA . THR A 1 90 ? 4.554 -9.914 -9.064 1.00 86.75 90 THR A CA 1
ATOM 714 C C . THR A 1 90 ? 3.699 -11.130 -8.721 1.00 86.75 90 THR A C 1
ATOM 716 O O . THR A 1 90 ? 2.576 -10.961 -8.257 1.00 86.75 90 THR A O 1
ATOM 719 N N . ALA A 1 91 ? 4.265 -12.336 -8.839 1.00 89.56 91 ALA A N 1
ATOM 720 C CA . ALA A 1 91 ? 3.595 -13.596 -8.515 1.00 89.56 91 ALA A CA 1
ATOM 721 C C . ALA A 1 91 ? 3.137 -13.714 -7.047 1.00 89.56 91 ALA A C 1
ATOM 723 O O . ALA A 1 91 ? 2.220 -14.473 -6.761 1.00 89.56 91 ALA A O 1
ATOM 724 N N . TYR A 1 92 ? 3.741 -12.955 -6.128 1.00 91.00 92 TYR A N 1
ATOM 725 C CA . TYR A 1 92 ? 3.462 -13.025 -4.691 1.00 91.00 92 TYR A CA 1
ATOM 726 C C . TYR A 1 92 ? 2.767 -11.772 -4.146 1.00 91.00 92 TYR A C 1
ATOM 728 O O . TYR A 1 92 ? 2.583 -11.652 -2.935 1.00 91.00 92 TYR A O 1
ATOM 736 N N . ARG A 1 93 ? 2.391 -10.804 -4.996 1.00 92.00 93 ARG A N 1
ATOM 737 C CA . ARG A 1 93 ? 1.737 -9.565 -4.534 1.00 92.00 93 ARG A CA 1
ATOM 738 C C . ARG A 1 93 ? 0.384 -9.856 -3.886 1.00 92.00 93 ARG A C 1
ATOM 740 O O . ARG A 1 93 ? 0.129 -9.366 -2.788 1.00 92.00 93 ARG A O 1
ATOM 747 N N . ASP A 1 94 ? -0.426 -10.694 -4.524 1.00 94.62 94 ASP A N 1
ATOM 748 C CA . ASP A 1 94 ? -1.741 -11.079 -4.007 1.00 94.62 94 ASP A CA 1
ATOM 749 C C . ASP A 1 94 ? -1.624 -11.904 -2.724 1.00 94.62 94 ASP A C 1
ATOM 751 O O . ASP A 1 94 ? -2.287 -11.604 -1.731 1.00 94.62 94 ASP A O 1
ATOM 755 N N . GLU A 1 95 ? -0.711 -12.878 -2.703 1.00 95.25 95 GLU A N 1
ATOM 756 C CA . GLU A 1 95 ? -0.429 -13.681 -1.511 1.00 95.25 95 GLU A CA 1
ATOM 757 C C . GLU A 1 95 ? 0.032 -12.800 -0.340 1.00 95.25 95 GLU A C 1
ATOM 759 O O . GLU A 1 95 ? -0.459 -12.938 0.778 1.00 95.25 95 GLU A O 1
ATOM 764 N N . LYS A 1 96 ? 0.925 -11.834 -0.590 1.00 94.25 96 LYS A N 1
ATOM 765 C CA . LYS A 1 96 ? 1.400 -10.888 0.426 1.00 94.25 96 LYS A CA 1
ATOM 766 C C . LYS A 1 96 ? 0.249 -10.103 1.055 1.00 94.25 96 LYS A C 1
ATOM 768 O O . LYS A 1 96 ? 0.212 -9.978 2.279 1.00 94.25 96 LYS A O 1
ATOM 773 N N . VAL A 1 97 ? -0.660 -9.566 0.237 1.00 95.94 97 VAL A N 1
ATOM 774 C CA . VAL A 1 97 ? -1.815 -8.793 0.722 1.00 95.94 97 VAL A CA 1
ATOM 775 C C . VAL A 1 97 ? -2.772 -9.696 1.496 1.00 95.94 97 VAL A C 1
ATOM 777 O O . VAL A 1 97 ? -3.160 -9.355 2.614 1.00 95.94 97 VAL A O 1
ATOM 780 N N . ALA A 1 98 ? -3.108 -10.864 0.943 1.00 96.94 98 ALA A N 1
ATOM 781 C CA . ALA A 1 98 ? -3.990 -11.824 1.593 1.00 96.94 98 ALA A CA 1
ATOM 782 C C . ALA A 1 98 ? -3.432 -12.275 2.952 1.00 96.94 98 ALA A C 1
ATOM 784 O O . ALA A 1 98 ? -4.177 -12.317 3.930 1.00 96.94 98 ALA A O 1
ATOM 785 N N . ASN A 1 99 ? -2.129 -12.552 3.037 1.00 97.19 99 ASN A N 1
ATOM 786 C CA . ASN A 1 99 ? -1.467 -12.946 4.279 1.00 97.19 99 ASN A CA 1
ATOM 787 C C . ASN A 1 99 ? -1.476 -11.814 5.317 1.00 97.19 99 ASN A C 1
ATOM 789 O O . ASN A 1 99 ? -1.788 -12.067 6.478 1.00 97.19 99 ASN A O 1
ATOM 793 N N . GLU A 1 100 ? -1.178 -10.566 4.925 1.00 96.19 100 GLU A N 1
ATOM 794 C CA . GLU A 1 100 ? -1.208 -9.412 5.842 1.00 96.19 100 GLU A CA 1
ATOM 795 C C . GLU A 1 100 ? -2.608 -9.232 6.453 1.00 96.19 100 GLU A C 1
ATOM 797 O O . GLU A 1 100 ? -2.740 -9.137 7.674 1.00 96.19 100 GLU A O 1
ATOM 802 N N . VAL A 1 101 ? -3.659 -9.286 5.629 1.00 97.38 101 VAL A N 1
ATOM 803 C CA . VAL A 1 101 ? -5.047 -9.153 6.095 1.00 97.38 101 VAL A CA 1
ATOM 804 C C . VAL A 1 101 ? -5.472 -10.325 6.979 1.00 97.38 101 VAL A C 1
ATOM 806 O O . VAL A 1 101 ? -6.051 -10.103 8.042 1.00 97.38 101 VAL A O 1
ATOM 809 N N . GLN A 1 102 ? -5.171 -11.563 6.579 1.00 97.56 102 GLN A N 1
ATOM 810 C CA . GLN A 1 102 ? -5.523 -12.755 7.357 1.00 97.56 102 GLN A CA 1
ATOM 811 C C . GLN A 1 102 ? -4.854 -12.757 8.733 1.00 97.56 102 GLN A C 1
ATOM 813 O O . GLN A 1 102 ? -5.501 -13.070 9.730 1.00 97.56 102 GLN A O 1
ATOM 818 N N . ILE A 1 103 ? -3.580 -12.365 8.811 1.00 97.75 103 ILE A N 1
ATOM 819 C CA . ILE A 1 103 ? -2.851 -12.287 10.081 1.00 97.75 103 ILE A CA 1
ATOM 820 C C . ILE A 1 103 ? -3.423 -11.181 10.966 1.00 97.75 103 IL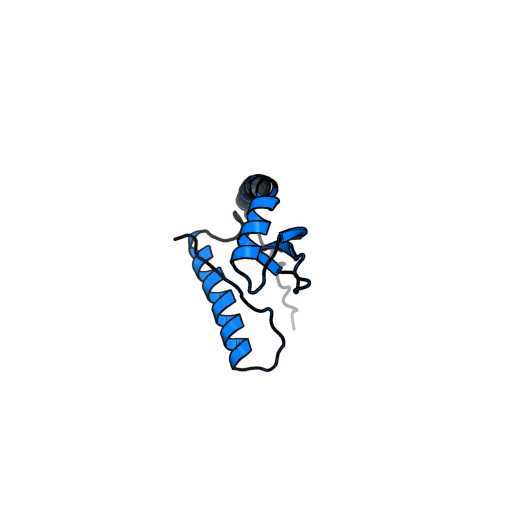E A C 1
ATOM 822 O O . ILE A 1 103 ? -3.601 -11.400 12.164 1.00 97.75 103 ILE A O 1
ATOM 826 N N . MET A 1 104 ? -3.738 -10.010 10.403 1.00 97.62 104 MET A N 1
ATOM 827 C CA . MET A 1 104 ? -4.403 -8.947 11.159 1.00 97.62 104 MET A CA 1
ATOM 828 C C . MET A 1 104 ? -5.731 -9.447 11.732 1.00 97.62 104 MET A C 1
ATOM 830 O O . MET A 1 104 ? -5.966 -9.334 12.931 1.00 97.62 104 MET A O 1
ATOM 834 N N . GLU A 1 105 ? -6.571 -10.078 10.918 1.00 95.88 105 GLU A N 1
ATOM 835 C CA . GLU A 1 105 ? -7.853 -10.600 11.383 1.00 95.88 105 GLU A CA 1
ATOM 836 C C . GLU A 1 105 ? -7.689 -11.684 12.459 1.00 95.88 105 GLU A C 1
ATOM 838 O O . GLU A 1 105 ? -8.358 -11.641 13.492 1.00 95.88 105 GLU A O 1
ATOM 843 N N . TYR A 1 106 ? -6.734 -12.598 12.284 1.00 97.19 106 TYR A N 1
ATOM 844 C CA . TYR A 1 106 ? -6.401 -13.603 13.289 1.00 97.19 106 TYR A CA 1
ATOM 845 C C . TYR A 1 106 ? -5.969 -12.966 14.618 1.00 97.19 106 TYR A C 1
ATOM 847 O O . TYR A 1 106 ? -6.485 -13.330 15.676 1.00 97.19 106 TYR A O 1
ATOM 855 N N . LEU A 1 107 ? -5.059 -11.986 14.591 1.00 97.94 107 LEU A N 1
ATOM 856 C CA . LEU A 1 107 ? -4.598 -11.296 15.800 1.00 97.94 107 LEU A CA 1
ATOM 857 C C . LEU A 1 107 ? -5.737 -10.555 16.505 1.00 97.94 107 LEU A C 1
ATOM 859 O O . LEU A 1 107 ? -5.793 -10.573 17.734 1.00 97.94 107 LEU A O 1
ATOM 863 N N . ARG A 1 108 ? -6.663 -9.963 15.742 1.00 96.06 108 ARG A N 1
ATOM 864 C CA . ARG A 1 108 ? -7.857 -9.284 16.266 1.00 96.06 108 ARG A CA 1
ATOM 865 C C . ARG A 1 108 ? -8.770 -10.225 17.041 1.00 96.06 108 ARG A C 1
ATOM 867 O O . ARG A 1 108 ? -9.357 -9.826 18.039 1.00 96.06 108 ARG A O 1
ATOM 874 N N . GLN A 1 109 ? -8.930 -11.448 16.541 1.00 96.31 109 GLN A N 1
ATOM 875 C CA . GLN A 1 109 ? -9.826 -12.449 17.118 1.00 96.31 109 GLN A CA 1
ATOM 876 C C . GLN A 1 109 ? -9.212 -13.156 18.332 1.00 96.31 109 GLN A C 1
ATOM 878 O O . GLN A 1 109 ? -9.942 -13.595 19.215 1.00 96.31 109 GLN A O 1
ATOM 883 N N . ASN A 1 110 ? -7.882 -13.275 18.373 1.00 98.06 110 ASN A N 1
ATOM 884 C CA . ASN A 1 110 ? -7.184 -14.129 19.337 1.00 98.06 110 ASN A CA 1
ATOM 885 C C . ASN A 1 110 ? -6.379 -13.355 20.390 1.00 98.06 110 ASN A C 1
ATOM 887 O O . ASN A 1 110 ? -5.828 -13.963 21.307 1.00 98.06 110 ASN A O 1
ATOM 891 N N . THR A 1 111 ? -6.268 -12.030 20.272 1.00 98.00 111 THR A N 1
ATOM 892 C CA . THR A 1 111 ? -5.478 -11.206 21.194 1.00 98.00 111 THR A CA 1
ATOM 893 C C . THR A 1 111 ? -6.160 -9.870 21.478 1.00 98.00 111 THR A C 1
ATOM 895 O O . THR A 1 111 ? -6.980 -9.398 20.698 1.00 98.00 111 THR A O 1
ATOM 898 N N . ASN A 1 112 ? -5.751 -9.215 22.567 1.00 97.25 112 ASN A N 1
ATOM 899 C CA . ASN A 1 112 ? -6.156 -7.839 22.882 1.00 97.25 112 ASN A CA 1
ATOM 900 C C . ASN A 1 112 ? -5.134 -6.801 22.382 1.00 97.25 112 ASN A C 1
ATOM 902 O O . ASN A 1 112 ? -5.159 -5.649 22.819 1.00 97.25 112 ASN A O 1
ATOM 906 N N . ILE A 1 113 ? -4.191 -7.204 21.522 1.00 96.69 113 ILE A N 1
ATOM 907 C CA . ILE A 1 113 ? -3.209 -6.280 20.952 1.00 96.69 113 ILE A CA 1
ATOM 908 C C . ILE A 1 113 ? -3.968 -5.319 20.030 1.00 96.69 113 ILE A C 1
ATOM 910 O O . ILE A 1 113 ? -4.682 -5.778 19.135 1.00 96.69 113 ILE A O 1
ATOM 914 N N . PRO A 1 114 ? -3.832 -3.995 20.210 1.00 95.50 114 PRO A N 1
ATOM 915 C CA . PRO A 1 114 ? -4.464 -3.047 19.312 1.00 95.50 114 PRO A CA 1
ATOM 916 C C . PRO A 1 114 ? -3.813 -3.154 17.934 1.00 95.50 114 PRO A C 1
ATOM 918 O O . PRO A 1 114 ? -2.612 -2.930 17.778 1.00 95.50 114 PRO A O 1
ATOM 921 N N . ILE A 1 115 ? -4.619 -3.479 16.929 1.00 95.62 115 ILE A N 1
ATOM 922 C CA . ILE A 1 115 ? -4.197 -3.522 15.530 1.00 95.62 115 ILE A CA 1
ATOM 923 C C . ILE A 1 115 ? -5.048 -2.561 14.690 1.00 95.62 115 ILE A C 1
ATOM 925 O O . ILE A 1 115 ? -6.187 -2.262 15.065 1.00 95.62 115 ILE A O 1
ATOM 929 N N . PRO A 1 116 ? -4.542 -2.082 13.541 1.00 94.50 116 PRO A N 1
ATOM 930 C CA . PRO A 1 116 ? -5.343 -1.276 12.626 1.00 94.50 116 PRO A CA 1
ATOM 931 C C . PRO A 1 116 ? -6.592 -2.023 12.131 1.00 94.50 116 PRO A C 1
ATOM 933 O O . PRO A 1 116 ? -6.546 -3.223 11.862 1.00 94.50 116 PRO A O 1
ATOM 936 N N . ARG A 1 117 ? -7.706 -1.303 11.961 1.00 92.81 117 ARG A N 1
ATOM 937 C CA . ARG A 1 117 ? -8.931 -1.847 11.362 1.00 92.81 117 ARG A CA 1
ATOM 938 C C . ARG A 1 117 ? -8.791 -1.898 9.841 1.00 92.81 117 ARG A C 1
ATOM 940 O O . ARG A 1 117 ? -8.512 -0.882 9.209 1.00 92.81 117 ARG A O 1
ATOM 947 N N . VAL A 1 118 ? -9.037 -3.064 9.247 1.00 95.75 118 VAL A N 1
ATOM 948 C CA . VAL A 1 118 ? -9.136 -3.208 7.789 1.00 95.75 118 VAL A CA 1
ATOM 949 C C . VAL A 1 118 ? -10.548 -2.811 7.357 1.00 95.75 118 VAL A C 1
ATOM 951 O O . VAL A 1 118 ? -11.515 -3.476 7.716 1.00 95.75 118 VAL A O 1
ATOM 954 N N . HIS A 1 119 ? -10.671 -1.714 6.608 1.00 95.06 119 HIS A N 1
ATOM 955 C CA . HIS A 1 119 ? -11.951 -1.263 6.043 1.00 95.06 119 HIS A CA 1
ATOM 956 C C . HIS A 1 119 ? -12.304 -2.013 4.754 1.00 95.06 119 HIS A C 1
ATOM 958 O O . HIS A 1 119 ? -13.428 -2.457 4.561 1.00 95.06 119 HIS A O 1
ATOM 964 N N . SER A 1 120 ? -11.317 -2.170 3.874 1.00 95.62 120 SER A N 1
ATOM 965 C CA . SER A 1 120 ? -11.425 -2.890 2.610 1.00 95.62 120 SER A CA 1
ATOM 966 C C . SER A 1 120 ? -10.028 -3.316 2.174 1.00 95.62 120 SER A C 1
ATOM 968 O O . SER A 1 120 ? -9.042 -2.659 2.506 1.00 95.62 120 SER A O 1
ATOM 970 N N . TRP A 1 121 ? -9.947 -4.383 1.388 1.00 96.62 121 TRP A N 1
ATOM 971 C CA . TRP A 1 121 ? -8.726 -4.838 0.725 1.00 96.62 121 TRP A CA 1
ATOM 972 C C . TRP A 1 121 ? -9.085 -5.467 -0.628 1.00 96.62 121 TRP A C 1
ATOM 974 O O . TRP A 1 121 ? -10.267 -5.660 -0.919 1.00 96.62 121 TRP A O 1
ATOM 984 N N . GLY A 1 122 ? -8.092 -5.715 -1.479 1.00 94.75 122 GLY A N 1
ATOM 985 C CA . GLY A 1 122 ? -8.298 -6.259 -2.819 1.00 94.75 122 GLY A CA 1
ATOM 986 C C . GLY A 1 122 ? -7.023 -6.859 -3.398 1.00 94.75 122 GLY A C 1
ATOM 987 O O . GLY A 1 122 ? -5.935 -6.645 -2.861 1.00 94.75 122 GLY A O 1
ATOM 988 N N . LEU A 1 123 ? -7.195 -7.617 -4.476 1.00 93.88 123 LEU A N 1
ATOM 989 C CA . LEU A 1 123 ? -6.142 -8.310 -5.215 1.00 93.88 123 LEU A CA 1
ATOM 990 C C . LEU A 1 123 ? -5.981 -7.687 -6.609 1.00 93.88 123 LEU A C 1
ATOM 992 O O . LEU A 1 123 ? -6.787 -6.846 -7.008 1.00 93.88 123 LEU A O 1
ATOM 996 N N . ILE A 1 124 ? -4.927 -8.075 -7.323 1.00 82.38 124 ILE A N 1
ATOM 997 C CA . ILE A 1 124 ? -4.662 -7.628 -8.698 1.00 82.38 124 ILE A CA 1
ATOM 998 C C . ILE A 1 124 ? -5.526 -8.393 -9.718 1.00 82.38 124 ILE A C 1
ATOM 1000 O O . ILE A 1 124 ? -5.799 -7.841 -10.784 1.00 82.38 124 ILE A O 1
ATOM 1004 N N . ALA A 1 125 ? -5.914 -9.635 -9.394 1.00 56.25 125 ALA A N 1
ATOM 1005 C CA . ALA A 1 125 ? -6.678 -10.548 -10.254 1.00 56.25 125 ALA A CA 1
ATOM 1006 C C . ALA A 1 125 ? -7.999 -9.973 -10.794 1.00 56.25 125 ALA A C 1
ATOM 1008 O O . ALA A 1 125 ? -8.756 -9.356 -10.008 1.00 56.25 125 ALA A O 1
#

Foldseek 3Di:
DDDPDDPPPDDDDPVVLVVVLVVQLVVVCVVVVVCVQVVQVVVQVLAPFDFTWDWDDWDDDQFKIWTWTDGPRPDDIDIDMATRGSRDDLVCRQVVQVVVVVVQVVCVVPHPPDDDDDSDDDDPD

Sequence (125 aa):
MAQQKTSSLKTYFDEIEETNGDDECKAWLNRIFDLKVELANFVATRREGEGSGKYIGFLKGSFNFSFRFSFDDGGPDAIIRFPKPGHTATAYRDEKVANEVQIMEYLRQNTNIPIPRVHSWGLIA

Radius of gyration: 19.27 Å; chains: 1; bounding box: 62×40×36 Å

Organism: NCBI:txid1077442

pLDDT: mean 90.89, std 10.02, range [48.03, 98.06]

InterPro domains:
  IPR011009 Protein kinase-like domain superfamily [SSF56112] (24-121)
  IPR051678 Aminoglycoside Phosphotransferase Enzymes [PTHR21310] (26-122)

Secondary structure (DSSP, 8-state):
-----PPP------HHHHHHHHHHHHHHHHHHHHTHHHHHHHHHHHSSS-S-EEEEEEEE-SSEEEEEEEETTSPPPEEEEEE-TTTS-GGGHHHHHHHHHHHHHHHHHH---------------